Protein AF-A0A533XKL2-F1 (afdb_monomer_lite)

Secondary structure (DSSP, 8-state):
-------------------------------HHHHHHHHHHHTTGGG-EEEEES-EEEEEEEEEEEEEE-SSSS-EEEEEEEEEEEEEHHHHHHHT--SSEEEEE---

pLDDT: mean 77.19, std 24.21, range [31.42, 97.06]

Structure (mmCIF, N/CA/C/O backbone):
data_AF-A0A533XKL2-F1
#
_entry.id   AF-A0A533XKL2-F1
#
loop_
_atom_site.group_PDB
_atom_site.id
_atom_site.type_symbol
_atom_site.label_atom_id
_atom_site.label_alt_id
_atom_site.label_comp_id
_atom_site.label_asym_id
_atom_site.label_entity_id
_atom_site.label_seq_id
_atom_site.pdbx_PDB_ins_code
_atom_site.Cartn_x
_atom_site.Cartn_y
_atom_site.Cartn_z
_atom_site.occupancy
_atom_site.B_iso_or_equiv
_atom_site.auth_seq_id
_atom_site.auth_comp_id
_atom_site.auth_asym_id
_atom_site.auth_atom_id
_atom_site.pdbx_PDB_model_num
ATOM 1 N N . MET A 1 1 ? 22.552 22.577 72.784 1.00 37.66 1 MET A N 1
ATOM 2 C CA . MET A 1 1 ? 23.282 23.796 72.376 1.00 37.66 1 MET A CA 1
ATOM 3 C C . MET A 1 1 ? 22.943 24.068 70.911 1.00 37.66 1 MET A C 1
ATOM 5 O O . MET A 1 1 ? 23.237 23.202 70.106 1.00 37.66 1 MET A O 1
ATOM 9 N N . GLY A 1 2 ? 22.282 25.194 70.603 1.00 37.28 2 GLY A N 1
ATOM 10 C CA . GLY A 1 2 ? 22.063 25.730 69.239 1.00 37.28 2 GLY A CA 1
ATOM 11 C C . GLY A 1 2 ? 21.006 24.999 68.390 1.00 37.28 2 GLY A C 1
ATOM 12 O O . GLY A 1 2 ? 21.293 23.940 67.860 1.00 37.28 2 GLY A O 1
ATOM 13 N N . THR A 1 3 ? 19.716 25.353 68.379 1.00 33.81 3 THR A N 1
ATOM 14 C CA . THR A 1 3 ? 19.024 26.510 67.757 1.00 33.81 3 THR A CA 1
ATOM 15 C C . THR A 1 3 ? 18.983 26.523 66.222 1.00 33.81 3 THR A C 1
ATOM 17 O O . THR A 1 3 ? 20.004 26.780 65.600 1.00 33.81 3 THR A O 1
ATOM 20 N N . ALA A 1 4 ? 17.746 26.471 65.698 1.00 35.50 4 ALA A N 1
ATOM 21 C CA . ALA A 1 4 ? 17.200 27.332 64.631 1.00 35.50 4 ALA A CA 1
ATOM 22 C C . ALA A 1 4 ? 17.766 27.145 63.190 1.00 35.50 4 ALA A C 1
ATOM 24 O O . ALA A 1 4 ? 18.930 26.850 63.006 1.00 35.50 4 ALA A O 1
ATOM 25 N N . ARG A 1 5 ? 17.035 27.298 62.077 1.00 40.41 5 ARG A N 1
ATOM 26 C CA . ARG A 1 5 ? 15.847 28.101 61.761 1.00 40.41 5 ARG A CA 1
ATOM 27 C C . ARG A 1 5 ? 15.040 27.486 60.609 1.00 40.41 5 ARG A C 1
ATOM 29 O O . ARG A 1 5 ? 15.580 26.926 59.664 1.00 40.41 5 ARG A O 1
ATOM 36 N N . GLN A 1 6 ? 13.741 27.723 60.696 1.00 44.47 6 GLN A N 1
ATOM 37 C CA . GLN A 1 6 ? 12.740 27.726 59.636 1.00 44.47 6 GLN A CA 1
ATOM 38 C C . GLN A 1 6 ? 12.942 28.935 58.692 1.00 44.47 6 GLN A C 1
ATOM 40 O O . GLN A 1 6 ? 13.382 29.993 59.141 1.00 44.47 6 GLN A O 1
ATOM 45 N N . GLY A 1 7 ? 12.567 28.808 57.417 1.00 31.73 7 GLY A N 1
ATOM 46 C CA . GLY A 1 7 ? 12.460 29.916 56.450 1.00 31.73 7 GLY A CA 1
ATOM 47 C C . GLY A 1 7 ? 12.391 29.350 55.029 1.00 31.73 7 GLY A C 1
ATOM 48 O O . GLY A 1 7 ? 13.392 28.864 54.529 1.00 31.73 7 GLY A O 1
ATOM 49 N N . ASN A 1 8 ? 11.222 29.094 54.443 1.00 34.59 8 ASN A N 1
ATOM 50 C CA . ASN A 1 8 ? 10.180 30.005 53.952 1.00 34.59 8 ASN A CA 1
ATOM 51 C C . ASN A 1 8 ? 10.596 30.851 52.734 1.00 34.59 8 ASN A C 1
ATOM 53 O O . ASN A 1 8 ? 11.529 31.640 52.811 1.00 34.59 8 ASN A O 1
ATOM 57 N N . SER A 1 9 ? 9.741 30.754 51.710 1.00 32.75 9 SER A N 1
ATOM 58 C CA . SER A 1 9 ? 9.466 31.728 50.651 1.00 32.75 9 SER A CA 1
ATOM 59 C C . SER A 1 9 ? 10.531 31.929 49.570 1.00 32.75 9 SER A C 1
ATOM 61 O O . SER A 1 9 ? 11.636 32.380 49.839 1.00 32.75 9 SER A O 1
ATOM 63 N N . LEU A 1 10 ? 10.143 31.726 48.307 1.00 44.00 10 LEU A N 1
ATOM 64 C CA . LEU A 1 10 ? 9.814 32.852 47.424 1.00 44.00 10 LEU A CA 1
ATOM 65 C C . LEU A 1 10 ? 9.296 32.360 46.064 1.00 44.00 10 LEU A C 1
ATOM 67 O O . LEU A 1 10 ? 9.706 31.338 45.522 1.00 44.00 10 LEU A O 1
ATOM 71 N N . ALA A 1 11 ? 8.316 33.103 45.568 1.00 31.42 11 ALA A N 1
ATOM 72 C CA . ALA A 1 11 ? 7.534 32.855 44.376 1.00 31.42 11 ALA A CA 1
ATOM 73 C C . ALA A 1 11 ? 8.319 33.015 43.056 1.00 31.42 11 ALA A C 1
ATOM 75 O O . ALA A 1 11 ? 9.383 33.624 42.999 1.00 31.42 11 ALA A O 1
ATOM 76 N N . LYS A 1 12 ? 7.697 32.475 41.997 1.00 38.97 12 LYS A N 1
ATOM 77 C CA . LYS A 1 12 ? 7.973 32.598 40.549 1.00 38.97 12 LYS A CA 1
ATOM 78 C C . LYS A 1 12 ? 8.483 33.993 40.120 1.00 38.97 12 LYS A C 1
ATOM 80 O O . LYS A 1 12 ? 8.081 34.987 40.721 1.00 38.97 12 LYS A O 1
ATOM 85 N N . PRO A 1 13 ? 9.184 34.104 38.972 1.00 38.03 13 PRO A N 1
ATOM 86 C CA . PRO A 1 13 ? 8.449 34.411 37.733 1.00 38.03 13 PRO A CA 1
ATOM 87 C C . PRO A 1 13 ? 9.040 33.830 36.427 1.00 38.03 13 PRO A C 1
ATOM 89 O O . PRO A 1 13 ? 10.242 33.709 36.257 1.00 38.03 13 PRO A O 1
ATOM 92 N N . GLY A 1 14 ? 8.145 33.570 35.467 1.00 32.06 14 GLY A N 1
ATOM 93 C CA . GLY A 1 14 ? 8.329 33.909 34.050 1.00 32.06 14 GLY A CA 1
ATOM 94 C C . GLY A 1 14 ? 9.393 33.180 33.222 1.00 32.06 14 GLY A C 1
ATOM 95 O O . GLY A 1 14 ? 10.535 33.609 33.155 1.00 32.06 14 GLY A O 1
ATOM 96 N N . ALA A 1 15 ? 8.951 32.235 32.390 1.00 36.00 15 ALA A N 1
ATOM 97 C CA . ALA A 1 15 ? 9.565 32.016 31.082 1.00 36.00 15 ALA A CA 1
ATOM 98 C C . ALA A 1 15 ? 8.458 31.819 30.041 1.00 36.00 15 ALA A C 1
ATOM 100 O O . ALA A 1 15 ? 7.732 30.827 30.030 1.00 36.00 15 ALA A O 1
ATOM 101 N N . ARG A 1 16 ? 8.296 32.855 29.218 1.00 37.16 16 ARG A N 1
ATOM 102 C CA . ARG A 1 16 ? 7.437 32.916 28.038 1.00 37.16 16 ARG A CA 1
ATOM 103 C C . ARG A 1 16 ? 7.866 31.829 27.050 1.00 37.16 16 ARG A C 1
ATOM 105 O O . ARG A 1 16 ? 8.991 31.875 26.568 1.00 37.16 16 ARG A O 1
ATOM 112 N N . ALA A 1 17 ? 6.956 30.933 26.684 1.00 36.00 17 ALA A N 1
ATOM 113 C CA . ALA A 1 17 ? 7.038 30.205 25.423 1.00 36.00 17 ALA A CA 1
ATOM 114 C C . ALA A 1 17 ? 5.944 30.760 24.507 1.00 36.00 17 ALA A C 1
ATOM 116 O O . ALA A 1 17 ? 4.755 30.727 24.820 1.00 36.00 17 ALA A O 1
ATOM 117 N N . SER A 1 18 ? 6.395 31.385 23.429 1.00 36.19 18 SER A N 1
ATOM 118 C CA . SER A 1 18 ? 5.626 32.101 22.422 1.00 36.19 18 SER A CA 1
ATOM 119 C C . SER A 1 18 ? 4.516 31.248 21.809 1.00 36.19 18 SER A C 1
ATOM 121 O O . SER A 1 18 ? 4.785 30.314 21.055 1.00 36.19 18 SER A O 1
ATOM 123 N N . ALA A 1 19 ? 3.267 31.633 22.069 1.00 37.19 19 ALA A N 1
ATOM 124 C CA . ALA A 1 19 ? 2.124 31.258 21.252 1.00 37.19 19 ALA A CA 1
ATOM 125 C C . ALA A 1 19 ? 2.285 31.921 19.874 1.00 37.19 19 ALA A C 1
ATOM 127 O O . ALA A 1 19 ? 2.010 33.109 19.699 1.00 37.19 19 ALA A O 1
ATOM 128 N N . GLY A 1 20 ? 2.818 31.164 18.915 1.00 33.69 20 GLY A N 1
ATOM 129 C CA . GLY A 1 20 ? 2.886 31.560 17.514 1.00 33.69 20 GLY A CA 1
ATOM 130 C C . GLY A 1 20 ? 1.474 31.739 16.967 1.00 33.69 20 GLY A C 1
ATOM 131 O O . GLY A 1 20 ? 0.731 30.773 16.815 1.00 33.69 20 GLY A O 1
ATOM 132 N N . GLY A 1 21 ? 1.102 32.994 16.719 1.00 34.41 21 GLY A N 1
ATOM 133 C CA . GLY A 1 21 ? -0.182 33.374 16.153 1.00 34.41 21 GLY A CA 1
ATOM 134 C C . GLY A 1 21 ? -0.344 32.843 14.733 1.00 34.41 21 GLY A C 1
ATOM 135 O O . GLY A 1 21 ? 0.333 33.288 13.806 1.00 34.41 21 GLY A O 1
ATOM 136 N N . VAL A 1 22 ? -1.297 31.932 14.554 1.00 46.50 22 VAL A N 1
ATOM 137 C CA . VAL A 1 22 ? -1.868 31.653 13.239 1.00 46.50 22 VAL A CA 1
ATOM 138 C C . VAL A 1 22 ? -2.822 32.803 12.939 1.00 46.50 22 VAL A C 1
ATOM 140 O O . VAL A 1 22 ? -3.900 32.915 13.519 1.00 46.50 22 VAL A O 1
ATOM 143 N N . ARG A 1 23 ? -2.358 33.715 12.082 1.00 39.47 23 ARG A N 1
ATOM 144 C CA . ARG A 1 23 ? -3.148 34.814 11.527 1.00 39.47 23 ARG A CA 1
ATOM 145 C C . ARG A 1 23 ? -4.393 34.228 10.868 1.00 39.47 23 ARG A C 1
ATOM 147 O O . ARG A 1 23 ? -4.285 33.492 9.891 1.00 39.47 23 ARG A O 1
ATOM 154 N N . GLY A 1 24 ? -5.549 34.548 11.444 1.00 38.19 24 GLY A N 1
ATOM 155 C CA . GLY A 1 24 ? -6.861 34.213 10.914 1.00 38.19 24 GLY A CA 1
ATOM 156 C C . GLY A 1 24 ? -7.065 34.883 9.564 1.00 38.19 24 GLY A C 1
ATOM 157 O O . GLY A 1 24 ? -7.416 36.056 9.496 1.00 38.19 24 GLY A O 1
ATOM 158 N N . GLY A 1 25 ? -6.814 34.121 8.503 1.00 38.25 25 GLY A N 1
ATOM 159 C CA . GLY A 1 25 ? -7.458 34.320 7.217 1.00 38.25 25 GLY A CA 1
ATOM 160 C C . GLY A 1 25 ? -8.901 33.844 7.337 1.00 38.25 25 GLY A C 1
ATOM 161 O O . GLY A 1 25 ? -9.167 32.724 7.765 1.00 38.25 25 GLY A O 1
ATOM 162 N N . GLU A 1 26 ? -9.804 34.752 7.020 1.00 43.09 26 GLU A N 1
ATOM 163 C CA . GLU A 1 26 ? -11.253 34.644 6.940 1.00 43.09 26 GLU A CA 1
ATOM 164 C C . GLU A 1 26 ? -11.720 33.366 6.210 1.00 43.09 26 GLU A C 1
ATOM 166 O O . GLU A 1 26 ? -11.897 33.340 4.995 1.00 43.09 26 GLU A O 1
ATOM 171 N N . ILE A 1 27 ? -11.939 32.275 6.953 1.00 54.81 27 ILE A N 1
ATOM 172 C CA . ILE A 1 27 ? -12.742 31.151 6.461 1.00 54.81 27 ILE A CA 1
ATOM 173 C C . ILE A 1 27 ? -14.197 31.545 6.690 1.00 54.81 27 ILE A C 1
ATOM 175 O O . ILE A 1 27 ? -14.743 31.396 7.784 1.00 54.81 27 ILE A O 1
ATOM 179 N N . SER A 1 28 ? -14.786 32.111 5.641 1.00 46.16 28 SER A N 1
ATOM 180 C CA . SER A 1 28 ? -16.199 32.453 5.528 1.00 46.16 28 SER A CA 1
ATOM 181 C C . SER A 1 28 ? -17.103 31.364 6.130 1.00 46.16 28 SER A C 1
ATOM 183 O O . SER A 1 28 ? -17.133 30.222 5.675 1.00 46.16 28 SER A O 1
ATOM 185 N N . LEU A 1 29 ? -17.771 31.755 7.219 1.00 55.97 29 LEU A N 1
ATOM 186 C CA . LEU A 1 29 ? -18.951 31.211 7.905 1.00 55.97 29 LEU A CA 1
ATOM 187 C C . LEU A 1 29 ? -19.519 29.870 7.397 1.00 55.97 29 LEU A C 1
ATOM 189 O O . LEU A 1 29 ? -20.674 29.773 6.982 1.00 55.97 29 LEU A O 1
ATOM 193 N N . VAL A 1 30 ? -18.769 28.783 7.568 1.00 62.19 30 VAL A N 1
ATOM 194 C CA . VAL A 1 30 ? -19.388 27.457 7.688 1.00 62.19 30 VAL A CA 1
ATOM 195 C C . VAL A 1 30 ? -20.142 27.442 9.027 1.00 62.19 30 VAL A C 1
ATOM 197 O O . VAL A 1 30 ? -19.570 27.862 10.038 1.00 62.19 30 VAL A O 1
ATOM 200 N N . PRO A 1 31 ? -21.404 26.978 9.103 1.00 62.25 31 PRO A N 1
ATOM 201 C CA . PRO A 1 31 ? -22.122 26.884 10.370 1.00 62.25 31 PRO A CA 1
ATOM 202 C C . PRO A 1 31 ? -21.282 26.124 11.410 1.00 62.25 31 PRO A C 1
ATOM 204 O O . PRO A 1 31 ? -21.068 24.914 11.297 1.00 62.25 31 PRO A O 1
ATOM 207 N N . HIS A 1 32 ? -20.799 26.839 12.434 1.00 65.06 32 HIS A N 1
ATOM 208 C CA . HIS A 1 32 ? -19.853 26.338 13.445 1.00 65.06 32 HIS A CA 1
ATOM 209 C C . HIS A 1 32 ? -20.384 25.134 14.246 1.00 65.06 32 HIS A C 1
ATOM 211 O O . HIS A 1 32 ? -19.644 24.512 15.008 1.00 65.06 32 HIS A O 1
ATOM 217 N N . SER A 1 33 ? -21.672 24.811 14.129 1.00 71.81 33 SER A N 1
ATOM 218 C CA . SER A 1 33 ? -22.285 23.620 14.718 1.00 71.81 33 SER A CA 1
ATOM 219 C C . SER A 1 33 ? -21.853 22.334 14.008 1.00 71.81 33 SER A C 1
ATOM 221 O O . SER A 1 33 ? -21.526 21.358 14.679 1.00 71.81 33 SER A O 1
ATOM 223 N N . ARG A 1 34 ? -21.770 22.330 12.670 1.00 80.50 34 ARG A N 1
ATOM 224 C CA . ARG A 1 34 ? -21.409 21.130 11.892 1.00 80.50 34 ARG A CA 1
ATOM 225 C C . ARG A 1 34 ? -19.930 20.783 12.015 1.00 80.50 34 ARG A C 1
ATOM 227 O O . ARG A 1 34 ? -19.596 19.616 12.179 1.00 80.50 34 ARG A O 1
ATOM 234 N N . LEU A 1 35 ? -19.058 21.793 12.011 1.00 84.12 35 LEU A N 1
ATOM 235 C CA . LEU A 1 35 ? -17.619 21.600 12.216 1.00 84.12 35 LEU A CA 1
ATOM 236 C C . LEU A 1 35 ? -17.313 21.064 13.619 1.00 84.12 35 LEU A C 1
ATOM 238 O O . LEU A 1 35 ? -16.498 20.158 13.765 1.00 84.12 35 LEU A O 1
ATOM 242 N N . ARG A 1 36 ? -18.009 21.569 14.646 1.00 85.06 36 ARG A N 1
ATOM 243 C CA . ARG A 1 36 ? -17.881 21.051 16.016 1.00 85.06 36 ARG A CA 1
ATOM 244 C C . ARG A 1 36 ? -18.385 19.620 16.139 1.00 85.06 36 ARG A C 1
ATOM 246 O O . ARG A 1 36 ? -17.695 18.803 16.739 1.00 85.06 36 ARG A O 1
ATOM 253 N N . ALA A 1 37 ? -19.532 19.307 15.538 1.00 87.50 37 ALA A N 1
ATOM 254 C CA . ALA A 1 37 ? -20.044 17.943 15.511 1.00 87.50 37 ALA A CA 1
ATOM 255 C C . ALA A 1 37 ? -19.060 16.997 14.805 1.00 87.50 37 ALA A C 1
ATOM 257 O O . ALA A 1 37 ? -18.710 15.965 15.366 1.00 87.50 37 ALA A O 1
ATOM 258 N N . LEU A 1 38 ? -18.546 17.356 13.625 1.00 90.38 38 LEU A N 1
ATOM 259 C CA . LEU A 1 38 ? -17.542 16.553 12.919 1.00 90.38 38 LEU A CA 1
ATOM 260 C C . LEU A 1 38 ? -16.293 16.332 13.780 1.00 90.38 38 LEU A C 1
ATOM 262 O O . LEU A 1 38 ? -15.839 15.199 13.923 1.00 90.38 38 LEU A O 1
ATOM 266 N N . HIS A 1 39 ? -15.783 17.398 14.402 1.00 91.06 39 HIS A N 1
ATOM 267 C CA . HIS A 1 39 ? -14.631 17.312 15.292 1.00 91.06 39 HIS A CA 1
ATOM 268 C C . HIS A 1 39 ? -14.886 16.329 16.441 1.00 91.06 39 HIS A C 1
ATOM 270 O O . HIS A 1 39 ? -14.062 15.460 16.694 1.00 91.06 39 HIS A O 1
ATOM 276 N N . GLN A 1 40 ? -16.055 16.392 17.083 1.00 90.69 40 GLN A N 1
ATOM 277 C CA . GLN A 1 40 ? -16.432 15.453 18.144 1.00 90.69 40 GLN A CA 1
ATOM 278 C C . GLN A 1 40 ? -16.471 13.994 17.670 1.00 90.69 40 GLN A C 1
ATOM 280 O O . GLN A 1 40 ? -16.095 13.107 18.430 1.00 90.69 40 GLN A O 1
ATOM 285 N N . HIS A 1 41 ? -16.904 13.727 16.435 1.00 90.56 41 HIS A N 1
ATOM 286 C CA . HIS A 1 41 ? -16.921 12.365 15.894 1.00 90.56 41 HIS A CA 1
ATOM 287 C C . HIS A 1 41 ? -15.512 11.861 15.564 1.00 90.56 41 HIS A C 1
ATOM 289 O O . HIS A 1 41 ? -15.191 10.726 15.901 1.00 90.56 41 HIS A O 1
ATOM 295 N N . ILE A 1 42 ? -14.651 12.702 14.983 1.00 91.81 42 ILE A N 1
ATOM 296 C CA . ILE A 1 42 ? -13.259 12.333 14.670 1.00 91.81 42 ILE A CA 1
ATOM 297 C C . ILE A 1 42 ? -12.472 12.028 15.952 1.00 91.81 42 ILE A C 1
ATOM 299 O O . ILE A 1 42 ? -11.730 11.052 16.003 1.00 91.81 42 ILE A O 1
ATOM 303 N N . GLN A 1 43 ? -12.696 12.795 17.024 1.00 92.25 43 GLN A N 1
ATOM 304 C CA . GLN A 1 43 ? -12.078 12.543 18.336 1.00 92.25 43 GLN A CA 1
ATOM 305 C C . GLN A 1 43 ? -12.471 11.186 18.950 1.00 92.25 43 GLN A C 1
ATOM 307 O O . GLN A 1 43 ? -11.845 10.748 19.916 1.00 92.25 43 GLN A O 1
ATOM 312 N N . ARG A 1 44 ? -13.504 10.525 18.405 1.00 91.94 44 ARG A N 1
ATOM 313 C CA . ARG A 1 44 ? -13.970 9.200 18.832 1.00 91.94 44 ARG A CA 1
ATOM 314 C C . ARG A 1 44 ? -13.372 8.036 18.024 1.00 91.94 44 ARG A C 1
ATOM 316 O O . ARG A 1 44 ? -13.664 6.879 18.329 1.00 91.94 44 ARG A O 1
ATOM 323 N N . PHE A 1 45 ? -12.582 8.306 16.983 1.00 92.19 45 PHE A N 1
ATOM 324 C CA . PHE A 1 45 ? -11.984 7.253 16.150 1.00 92.19 45 PHE A CA 1
ATOM 325 C C . PHE A 1 45 ? -10.920 6.421 16.890 1.00 92.19 45 PHE A C 1
ATOM 327 O O . PHE A 1 45 ? -10.966 5.193 16.773 1.00 92.19 45 PHE A O 1
ATOM 334 N N . PRO A 1 46 ? -10.048 7.008 17.737 1.00 93.00 46 PRO A N 1
ATOM 335 C CA . PRO A 1 46 ? -9.062 6.243 18.505 1.00 93.00 46 PRO A CA 1
ATOM 336 C C . PRO A 1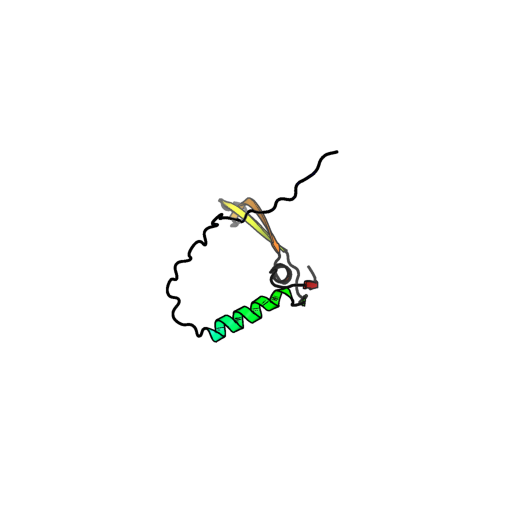 46 ? -9.653 5.298 19.562 1.00 93.00 46 PRO A C 1
ATOM 338 O O . PRO A 1 46 ? -8.911 4.587 20.226 1.00 93.00 46 PRO A O 1
ATOM 341 N N . GLN A 1 47 ? -10.966 5.296 19.783 1.00 92.69 47 GLN A N 1
ATOM 342 C CA . GLN A 1 47 ? -11.655 4.387 20.704 1.00 92.69 47 GLN A CA 1
ATOM 343 C C . GLN A 1 47 ? -12.405 3.282 19.948 1.00 92.69 47 GLN A C 1
ATOM 345 O O . GLN A 1 47 ? -12.894 2.336 20.565 1.00 92.69 47 GLN A O 1
ATOM 350 N N . ALA A 1 48 ? -12.508 3.386 18.621 1.00 90.94 48 ALA A N 1
ATOM 351 C CA . ALA A 1 48 ? -13.160 2.383 17.799 1.00 90.94 48 ALA A CA 1
ATOM 352 C C . ALA A 1 48 ? -12.251 1.158 17.609 1.00 90.94 48 ALA A C 1
ATOM 354 O O . ALA A 1 48 ? -11.061 1.281 17.304 1.00 90.94 48 ALA A O 1
ATOM 355 N N . GLY A 1 49 ? -12.841 -0.028 17.780 1.00 93.69 49 GLY A N 1
ATOM 356 C CA . GLY A 1 49 ? -12.251 -1.297 17.369 1.00 93.69 49 GLY A CA 1
ATOM 357 C C . GLY A 1 49 ? -12.703 -1.646 15.953 1.00 93.69 49 GLY A C 1
ATOM 358 O O . GLY A 1 49 ? -13.906 -1.725 15.708 1.00 93.69 49 GLY A O 1
ATOM 359 N N . VAL A 1 50 ? -11.761 -1.853 15.034 1.00 94.56 50 VAL A N 1
ATOM 360 C CA . VAL A 1 50 ? -12.040 -2.126 13.616 1.00 94.56 50 VAL A CA 1
ATOM 361 C C . VAL A 1 50 ? -11.381 -3.439 13.195 1.00 94.56 50 VAL A C 1
ATOM 363 O O . VAL A 1 50 ? -10.197 -3.664 13.445 1.00 94.56 50 VAL A O 1
ATOM 366 N N . LEU A 1 51 ? -12.152 -4.307 12.538 1.00 95.94 51 LEU A N 1
ATOM 367 C CA . LEU A 1 51 ? -11.646 -5.483 11.832 1.00 95.94 51 LEU A CA 1
ATOM 368 C C . LEU A 1 51 ? -11.709 -5.210 10.329 1.00 95.94 51 LEU A C 1
ATOM 370 O O . LEU A 1 51 ? -12.794 -5.035 9.778 1.00 95.94 51 LEU A O 1
ATOM 374 N N . VAL A 1 52 ? -10.551 -5.179 9.679 1.00 95.19 52 VAL A N 1
ATOM 375 C CA . VAL A 1 52 ? -10.437 -5.039 8.227 1.00 95.19 52 VAL A CA 1
ATOM 376 C C . VAL A 1 52 ? -10.408 -6.434 7.609 1.00 95.19 52 VAL A C 1
ATOM 378 O O . VAL A 1 52 ? -9.560 -7.249 7.970 1.00 95.19 52 VAL A O 1
ATOM 381 N N . VAL A 1 53 ? -11.335 -6.710 6.691 1.00 96.88 53 VAL A N 1
ATOM 382 C CA . VAL A 1 53 ? -11.412 -7.984 5.965 1.00 96.88 53 VAL A CA 1
ATOM 383 C C . VAL A 1 53 ? -11.295 -7.720 4.472 1.00 96.88 53 VAL A C 1
ATOM 385 O O . VAL A 1 53 ? -12.031 -6.888 3.943 1.00 96.88 53 VAL A O 1
ATOM 388 N N . GLY A 1 54 ? -10.378 -8.414 3.804 1.00 95.19 54 GLY A N 1
ATOM 389 C CA . GLY A 1 54 ? -10.158 -8.293 2.362 1.00 95.19 54 GLY A CA 1
ATOM 390 C C . GLY A 1 54 ? -8.771 -8.775 1.952 1.00 95.19 54 GLY A C 1
ATOM 391 O O . GLY A 1 54 ? -8.059 -9.369 2.759 1.00 95.19 54 GLY A O 1
ATOM 392 N N . ASP A 1 55 ? -8.385 -8.498 0.711 1.00 95.81 55 ASP A N 1
ATOM 393 C CA . ASP A 1 55 ? -7.109 -8.956 0.160 1.00 95.81 55 ASP A CA 1
ATOM 394 C C . ASP A 1 55 ? -5.929 -8.173 0.744 1.00 95.81 55 ASP A C 1
ATOM 396 O O . ASP A 1 55 ? -5.889 -6.933 0.727 1.00 95.81 55 ASP A O 1
ATOM 400 N N . LEU A 1 56 ? -4.958 -8.914 1.272 1.00 95.31 56 LEU A N 1
ATOM 401 C CA . LEU A 1 56 ? -3.741 -8.379 1.862 1.00 95.31 56 LEU A CA 1
ATOM 402 C C . LEU A 1 56 ? -2.644 -8.398 0.801 1.00 95.31 56 LEU A C 1
ATOM 404 O O . LEU A 1 56 ? -1.941 -9.383 0.629 1.00 95.31 56 LEU A O 1
ATOM 408 N N . ILE A 1 57 ? -2.496 -7.290 0.085 1.00 95.88 57 ILE A N 1
ATOM 409 C CA . ILE A 1 57 ? -1.533 -7.184 -1.015 1.00 95.88 57 ILE A CA 1
ATOM 410 C C . ILE A 1 57 ? -0.370 -6.257 -0.651 1.00 95.88 57 ILE A C 1
ATOM 412 O O . ILE A 1 57 ? -0.508 -5.344 0.171 1.00 95.88 57 ILE A O 1
ATOM 416 N N . LEU A 1 58 ? 0.785 -6.501 -1.269 1.00 96.00 58 LEU A N 1
ATOM 417 C CA . LEU A 1 58 ? 1.982 -5.674 -1.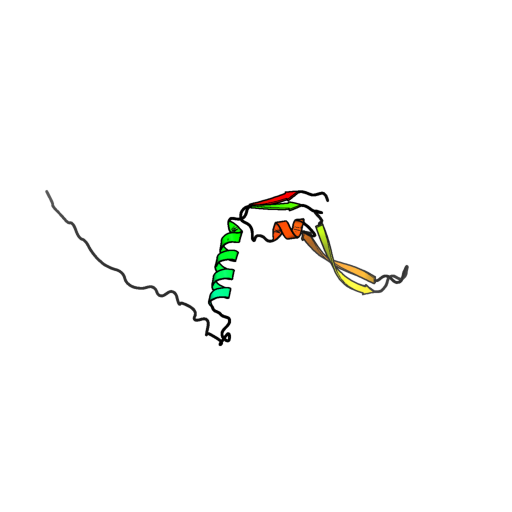151 1.00 96.00 58 LEU A CA 1
ATOM 418 C C . LEU A 1 58 ? 2.323 -5.092 -2.523 1.00 96.00 58 LEU A C 1
ATOM 420 O O . LEU A 1 58 ? 2.617 -5.830 -3.462 1.00 96.00 58 LEU A O 1
ATOM 424 N N . ASP A 1 59 ? 2.322 -3.771 -2.614 1.00 95.44 59 ASP A N 1
ATOM 425 C CA . ASP A 1 59 ? 2.676 -3.042 -3.820 1.00 95.44 59 ASP A CA 1
ATOM 426 C C . ASP A 1 59 ? 4.197 -2.842 -3.857 1.00 95.44 59 ASP A C 1
ATOM 428 O O . ASP A 1 59 ? 4.785 -2.224 -2.963 1.00 95.44 59 ASP A O 1
ATOM 432 N N . HIS A 1 60 ? 4.851 -3.356 -4.898 1.00 96.75 60 HIS A N 1
ATOM 433 C CA . HIS A 1 60 ? 6.283 -3.168 -5.127 1.00 96.75 60 HIS A CA 1
ATOM 434 C C . HIS A 1 60 ? 6.503 -2.143 -6.233 1.00 96.75 60 HIS A C 1
ATOM 436 O O . HIS A 1 60 ? 6.229 -2.389 -7.406 1.00 96.75 60 HIS A O 1
ATOM 442 N N . TYR A 1 61 ? 7.010 -0.977 -5.848 1.00 96.06 61 TYR A N 1
ATOM 443 C CA . TYR A 1 61 ? 7.321 0.104 -6.771 1.00 96.06 61 TYR A CA 1
ATOM 444 C C . TYR A 1 61 ? 8.803 0.085 -7.114 1.00 96.06 61 TYR A C 1
ATOM 446 O O . TYR A 1 61 ? 9.659 0.191 -6.233 1.00 96.06 61 TYR A O 1
ATOM 454 N N . ILE A 1 62 ? 9.092 0.001 -8.408 1.00 95.62 62 ILE A N 1
ATOM 455 C CA . ILE A 1 62 ? 10.443 0.036 -8.958 1.00 95.62 62 ILE A CA 1
ATOM 456 C C . ILE A 1 62 ? 10.646 1.399 -9.614 1.00 95.62 62 ILE A C 1
ATOM 458 O O . ILE A 1 62 ? 9.957 1.763 -10.567 1.00 95.62 62 ILE A O 1
ATOM 462 N N . TRP A 1 63 ? 11.613 2.153 -9.109 1.00 96.00 63 TRP A N 1
ATOM 463 C CA . TRP A 1 63 ? 11.948 3.484 -9.594 1.00 96.00 63 TRP A CA 1
ATOM 464 C C . TRP A 1 63 ? 13.250 3.423 -10.377 1.00 96.00 63 TRP A C 1
ATOM 466 O O . TRP A 1 63 ? 14.268 2.925 -9.894 1.00 96.00 63 TRP A O 1
ATOM 476 N N . GLY A 1 64 ? 13.247 3.972 -11.584 1.00 95.25 64 GLY A N 1
ATOM 477 C CA . GLY A 1 64 ? 14.420 3.965 -12.441 1.00 95.25 64 GLY A CA 1
ATOM 478 C C . GLY A 1 64 ? 14.300 4.945 -13.593 1.00 95.25 64 GLY A C 1
ATOM 479 O O . GLY A 1 64 ? 13.236 5.515 -13.839 1.00 95.25 64 GLY A O 1
ATOM 480 N N . LYS A 1 65 ? 15.406 5.152 -14.306 1.00 94.50 65 LYS A N 1
ATOM 481 C CA . LYS A 1 65 ? 15.424 5.959 -15.532 1.00 94.50 65 LYS A CA 1
ATOM 482 C C . LYS A 1 65 ? 15.414 5.048 -16.754 1.00 94.50 65 LYS A C 1
ATOM 484 O O . LYS A 1 65 ? 16.141 4.056 -16.800 1.00 94.50 65 LYS A O 1
ATOM 489 N N . VAL A 1 66 ? 14.623 5.408 -17.761 1.00 94.00 66 VAL A N 1
ATOM 490 C CA . VAL A 1 66 ? 14.637 4.752 -19.075 1.00 94.00 66 VAL A CA 1
ATOM 491 C C . VAL A 1 66 ? 15.611 5.507 -19.972 1.00 94.00 66 VAL A C 1
ATOM 493 O O . VAL A 1 66 ? 15.436 6.699 -20.206 1.00 94.00 66 VAL A O 1
ATOM 496 N N . SER A 1 67 ? 16.655 4.825 -20.443 1.00 88.12 67 SER A N 1
ATOM 497 C CA . SER A 1 67 ? 17.701 5.416 -21.296 1.00 88.12 67 SER A CA 1
ATOM 498 C C . SER A 1 67 ? 17.627 4.945 -22.750 1.00 88.12 67 SER A C 1
ATOM 500 O O . SER A 1 67 ? 18.139 5.621 -23.639 1.00 88.12 67 SER A O 1
ATOM 502 N N . ARG A 1 68 ? 17.004 3.787 -23.002 1.00 91.94 68 ARG A N 1
ATOM 503 C CA . ARG A 1 68 ? 16.913 3.168 -24.327 1.00 91.94 68 ARG A CA 1
ATOM 50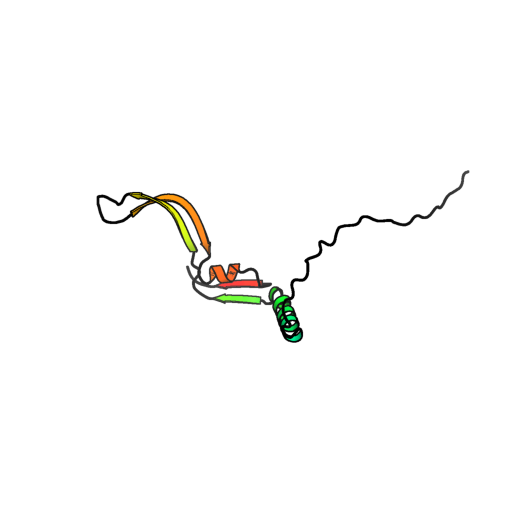4 C C . ARG A 1 68 ? 15.727 2.211 -24.436 1.00 91.94 68 ARG A C 1
ATOM 506 O O . ARG A 1 68 ? 15.227 1.700 -23.432 1.00 91.94 68 ARG A O 1
ATOM 513 N N . ILE A 1 69 ? 15.336 1.934 -25.675 1.00 92.06 69 ILE A N 1
ATOM 514 C CA . ILE A 1 69 ? 14.423 0.842 -26.028 1.00 92.06 69 ILE A CA 1
ATOM 515 C C . ILE A 1 69 ? 15.246 -0.424 -26.278 1.00 92.06 69 ILE A C 1
ATOM 517 O O . ILE A 1 69 ? 16.378 -0.342 -26.766 1.00 92.06 69 ILE A O 1
ATOM 521 N N . SER A 1 70 ? 14.712 -1.583 -25.891 1.00 89.75 70 SER A N 1
ATOM 522 C CA . SER A 1 70 ? 15.372 -2.865 -26.132 1.00 89.75 70 SER A CA 1
ATOM 523 C C . SER A 1 70 ? 15.475 -3.153 -27.641 1.00 89.75 70 SER A C 1
ATOM 525 O O . SER A 1 70 ? 14.509 -2.927 -28.369 1.00 89.75 70 SER A O 1
ATOM 527 N N . PRO A 1 71 ? 16.621 -3.655 -28.135 1.00 89.00 71 PRO A N 1
ATOM 528 C CA . PRO A 1 71 ? 16.750 -4.083 -29.528 1.00 89.00 71 PRO A CA 1
ATOM 529 C C . PRO A 1 71 ? 15.996 -5.393 -29.828 1.00 89.00 71 PRO A C 1
ATOM 531 O O . PRO A 1 71 ? 15.704 -5.657 -30.987 1.00 89.00 71 PRO A O 1
ATOM 534 N N . GLU A 1 72 ? 15.658 -6.186 -28.804 1.00 91.50 72 GLU A N 1
ATOM 535 C CA . GLU A 1 72 ? 14.989 -7.497 -28.936 1.00 91.50 72 GLU A CA 1
ATOM 536 C C . GLU A 1 72 ? 13.455 -7.398 -29.009 1.00 91.50 72 GLU A C 1
ATOM 538 O O . GLU A 1 72 ? 12.781 -8.270 -29.548 1.00 91.50 72 GLU A O 1
ATOM 543 N N . ALA A 1 73 ? 12.878 -6.336 -28.446 1.00 90.56 73 ALA A N 1
ATOM 544 C CA . ALA A 1 73 ? 11.441 -6.075 -28.462 1.00 90.56 73 ALA A CA 1
ATOM 545 C C . ALA A 1 73 ? 11.192 -4.585 -28.181 1.00 90.56 73 ALA A C 1
ATOM 547 O O . ALA A 1 73 ? 11.996 -3.978 -27.474 1.00 90.56 73 ALA A O 1
ATOM 548 N N . PRO A 1 74 ? 10.082 -3.982 -28.652 1.00 90.50 74 PRO A N 1
ATOM 549 C CA . PRO A 1 74 ? 9.772 -2.563 -28.452 1.00 90.50 74 PRO A CA 1
ATOM 550 C C . PRO A 1 74 ? 9.310 -2.264 -27.012 1.00 90.50 74 PRO A C 1
ATOM 552 O O . PRO A 1 74 ? 8.232 -1.720 -26.781 1.00 90.50 74 PRO A O 1
ATOM 555 N N . VAL A 1 75 ? 10.129 -2.638 -26.029 1.00 94.94 75 VAL A N 1
ATOM 556 C CA . VAL A 1 75 ? 9.909 -2.434 -24.598 1.00 94.94 75 VAL A CA 1
ATOM 557 C C . VAL A 1 75 ? 11.030 -1.567 -24.011 1.00 94.94 75 VAL A C 1
ATOM 559 O O . VAL A 1 75 ? 12.197 -1.709 -24.399 1.00 94.94 75 VAL A O 1
ATOM 562 N N . PRO A 1 76 ? 10.711 -0.641 -23.093 1.00 90.19 76 PRO A N 1
ATOM 563 C CA . PRO A 1 76 ? 11.709 0.202 -22.447 1.00 90.19 76 PRO A CA 1
ATOM 564 C C . PRO A 1 76 ? 12.575 -0.607 -21.476 1.00 90.19 76 PRO A C 1
ATOM 566 O O . PRO A 1 76 ? 12.072 -1.435 -20.717 1.00 90.19 76 PRO A O 1
ATOM 569 N N . VAL A 1 77 ? 13.880 -0.325 -21.457 1.00 92.81 77 VAL A N 1
ATOM 570 C CA . VAL A 1 77 ? 14.799 -0.881 -20.453 1.00 92.81 77 VAL A CA 1
ATOM 571 C C . VAL A 1 77 ? 14.931 0.120 -19.308 1.00 92.81 77 VAL A C 1
ATOM 573 O O . VAL A 1 77 ? 15.441 1.228 -19.497 1.00 92.81 77 VAL A O 1
ATOM 576 N N . VAL A 1 78 ? 14.467 -0.265 -18.118 1.00 93.62 78 VAL A N 1
ATOM 577 C CA . VAL A 1 78 ? 14.553 0.561 -16.906 1.00 93.62 78 VAL A CA 1
ATOM 578 C C . VAL A 1 78 ? 15.871 0.279 -16.187 1.00 93.62 78 VAL A C 1
ATOM 580 O O . VAL A 1 78 ? 16.139 -0.849 -15.782 1.00 93.62 78 VAL A O 1
ATOM 583 N 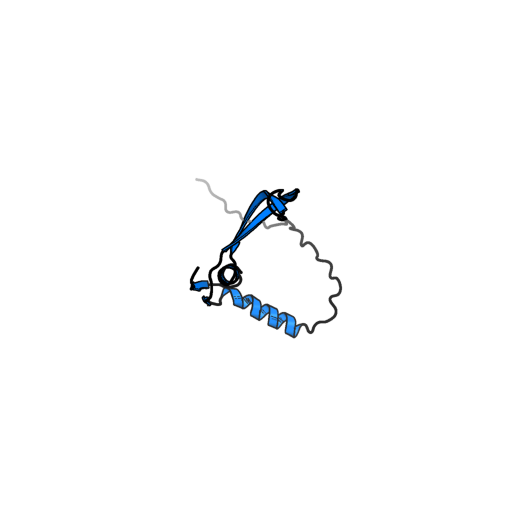N . HIS A 1 79 ? 16.683 1.315 -15.980 1.00 93.12 79 HIS A N 1
ATOM 584 C CA . HIS A 1 79 ? 17.799 1.252 -15.041 1.00 93.12 79 HIS A CA 1
ATOM 585 C C . HIS A 1 79 ? 17.277 1.554 -13.639 1.00 93.12 79 HIS A C 1
ATOM 587 O O . HIS A 1 79 ? 17.020 2.715 -13.309 1.00 93.12 79 HIS A O 1
ATOM 593 N N . VAL A 1 80 ? 17.080 0.503 -12.843 1.00 93.94 80 VAL A N 1
ATOM 594 C CA . VAL A 1 80 ? 16.545 0.605 -11.481 1.00 93.94 80 VAL A CA 1
ATOM 595 C C . VAL A 1 80 ? 17.525 1.364 -10.585 1.00 93.94 80 VAL A C 1
ATOM 597 O O . VAL A 1 80 ? 18.724 1.092 -10.576 1.00 93.94 80 VAL A O 1
ATOM 600 N N . HIS A 1 81 ? 17.004 2.336 -9.844 1.00 94.62 81 HIS A N 1
ATOM 601 C CA . HIS A 1 81 ? 17.747 3.148 -8.881 1.00 94.62 81 HIS A CA 1
ATOM 602 C C . HIS A 1 81 ? 17.284 2.907 -7.448 1.00 94.62 81 HIS A C 1
ATOM 604 O O . HIS A 1 81 ? 18.096 2.961 -6.528 1.00 94.62 81 HIS A O 1
ATOM 610 N N . SER A 1 82 ? 15.990 2.661 -7.252 1.00 96.50 82 SER A N 1
ATOM 611 C CA . SER A 1 82 ? 15.430 2.389 -5.935 1.00 96.50 82 SER A CA 1
ATOM 612 C C . SER A 1 82 ? 14.158 1.574 -6.045 1.00 96.50 82 SER A C 1
ATOM 614 O O . SER A 1 82 ? 13.458 1.609 -7.055 1.00 96.50 82 SER A O 1
ATOM 616 N N . GLU A 1 83 ? 13.828 0.899 -4.959 1.00 96.88 83 GLU A N 1
ATOM 617 C CA . GLU A 1 83 ? 12.616 0.112 -4.831 1.00 96.88 83 GLU A CA 1
ATOM 618 C C . GLU A 1 83 ? 11.928 0.476 -3.520 1.00 96.88 83 GLU A C 1
ATOM 620 O O . GLU A 1 83 ? 12.591 0.778 -2.524 1.00 96.88 83 GLU A O 1
ATOM 625 N N . SER A 1 84 ? 10.600 0.475 -3.516 1.00 97.06 84 SER A N 1
ATOM 626 C CA . SER A 1 84 ? 9.812 0.710 -2.311 1.00 97.06 84 SER A CA 1
ATOM 627 C C . SER A 1 84 ? 8.660 -0.275 -2.236 1.00 97.06 84 SER A C 1
ATOM 629 O O . SER A 1 84 ? 7.923 -0.452 -3.204 1.00 97.06 84 SER A O 1
ATOM 631 N N . LEU A 1 85 ? 8.505 -0.888 -1.069 1.00 97.06 85 LEU A N 1
ATOM 632 C CA . LEU A 1 85 ? 7.390 -1.767 -0.754 1.00 97.06 85 LEU A CA 1
ATOM 633 C C . LEU A 1 85 ? 6.352 -0.974 0.029 1.00 97.06 85 LEU A C 1
ATOM 635 O O . LEU A 1 85 ? 6.691 -0.275 0.988 1.00 97.06 85 LEU A O 1
ATOM 639 N N . GLN A 1 86 ? 5.096 -1.082 -0.376 1.00 95.94 86 GLN A N 1
ATOM 640 C CA . GLN A 1 86 ? 3.992 -0.380 0.255 1.00 95.94 86 GLN A CA 1
ATOM 641 C C . GLN A 1 86 ? 2.828 -1.338 0.466 1.00 95.94 86 GLN A C 1
ATOM 643 O O . GLN A 1 86 ? 2.567 -2.208 -0.355 1.00 95.94 86 GLN A O 1
ATOM 648 N N . LEU A 1 87 ? 2.135 -1.207 1.594 1.00 96.38 87 LEU A N 1
ATOM 649 C CA . LEU A 1 87 ? 0.933 -1.995 1.838 1.00 96.38 87 LEU A CA 1
ATOM 650 C C . LEU A 1 87 ? -0.155 -1.536 0.865 1.00 96.38 87 LEU A C 1
ATOM 652 O O . LEU A 1 87 ? -0.427 -0.338 0.785 1.00 96.38 87 LEU A O 1
ATOM 656 N N . GLY A 1 88 ? -0.771 -2.478 0.160 1.00 95.00 88 GLY A N 1
ATOM 657 C CA . GLY A 1 88 ? -1.885 -2.230 -0.748 1.00 95.00 88 GLY A CA 1
ATOM 658 C C . GLY A 1 88 ? -3.189 -2.832 -0.218 1.00 95.00 88 GLY A C 1
ATOM 659 O O . GLY A 1 88 ? -3.225 -3.496 0.822 1.00 95.00 88 GLY A O 1
ATOM 660 N N . GLY A 1 89 ? -4.293 -2.578 -0.919 1.00 94.69 89 GLY A N 1
ATOM 661 C CA . GLY A 1 89 ? -5.598 -3.179 -0.614 1.00 94.69 89 GLY A CA 1
ATOM 662 C C . GLY A 1 89 ? -6.026 -3.032 0.852 1.00 94.69 89 GLY A C 1
ATOM 663 O O . GLY A 1 89 ? -5.940 -1.946 1.439 1.00 94.69 89 GLY A O 1
ATOM 664 N N . ALA A 1 90 ? -6.473 -4.136 1.460 1.00 95.69 90 ALA A N 1
ATOM 665 C CA . ALA A 1 90 ? -6.900 -4.158 2.859 1.00 95.69 90 ALA A CA 1
ATOM 666 C C . ALA A 1 90 ? -5.742 -3.888 3.837 1.00 95.69 90 ALA A C 1
ATOM 668 O O . ALA A 1 90 ? -5.964 -3.346 4.924 1.00 95.69 90 ALA A O 1
ATOM 669 N N . ALA A 1 91 ? -4.499 -4.179 3.445 1.00 95.19 91 ALA A N 1
ATOM 670 C CA . ALA A 1 91 ? -3.330 -3.890 4.267 1.00 95.19 91 ALA A CA 1
ATOM 671 C C . ALA A 1 91 ? -3.065 -2.376 4.385 1.00 95.19 91 ALA A C 1
ATOM 673 O O . ALA A 1 91 ? -2.689 -1.901 5.459 1.00 95.19 91 ALA A O 1
ATOM 674 N N . 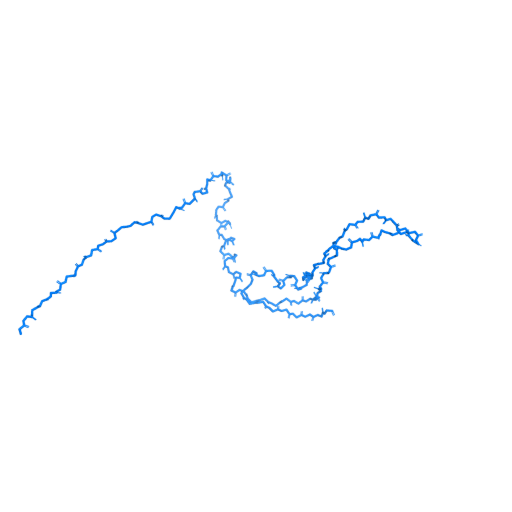ASN A 1 92 ? -3.342 -1.591 3.336 1.00 95.75 92 ASN A N 1
ATOM 675 C CA . ASN A 1 92 ? -3.257 -0.128 3.421 1.00 95.75 92 ASN A CA 1
ATOM 676 C C . ASN A 1 92 ? -4.316 0.451 4.375 1.00 95.75 92 ASN A C 1
ATOM 678 O O . ASN A 1 92 ? -4.026 1.333 5.182 1.00 95.75 92 ASN A O 1
ATOM 682 N N . VAL A 1 93 ? -5.543 -0.082 4.323 1.00 94.38 93 VAL A N 1
ATOM 683 C CA . VAL A 1 93 ? -6.646 0.337 5.209 1.00 94.38 93 VAL A CA 1
ATOM 684 C C . VAL A 1 93 ? -6.311 0.050 6.672 1.00 94.38 93 VAL A C 1
ATOM 686 O O . VAL A 1 93 ? -6.549 0.893 7.539 1.00 94.38 93 VAL A O 1
ATOM 689 N N . PHE A 1 94 ? -5.710 -1.109 6.946 1.00 94.50 94 PHE A N 1
ATOM 690 C CA . PHE A 1 94 ? -5.187 -1.446 8.268 1.00 94.50 94 PHE A CA 1
ATOM 691 C C . PHE A 1 94 ? -4.125 -0.436 8.747 1.00 94.50 94 PHE A C 1
ATOM 693 O O . PHE A 1 94 ? -4.141 -0.031 9.909 1.00 94.50 94 PHE A O 1
ATOM 700 N N . ASN A 1 95 ? -3.251 0.025 7.848 1.00 94.31 95 ASN A N 1
ATOM 701 C CA . ASN A 1 95 ? -2.160 0.955 8.154 1.00 94.31 95 ASN A CA 1
ATOM 702 C C . ASN A 1 95 ? -2.592 2.425 8.338 1.00 94.31 95 ASN A C 1
ATOM 704 O O . ASN A 1 95 ? -1.779 3.254 8.740 1.00 94.31 95 ASN A O 1
ATOM 708 N N . ALA A 1 96 ? -3.858 2.779 8.086 1.00 90.38 96 ALA A N 1
ATOM 709 C CA . ALA A 1 96 ? -4.324 4.169 8.142 1.00 90.38 96 ALA A CA 1
ATOM 710 C C . ALA A 1 96 ? -4.153 4.848 9.522 1.00 90.38 96 ALA A C 1
ATOM 712 O O . ALA A 1 96 ? -4.177 6.074 9.602 1.00 90.38 96 ALA A O 1
ATOM 713 N N . GLY A 1 97 ? -3.991 4.082 10.610 1.00 85.44 97 GLY A N 1
ATOM 714 C CA . GLY A 1 97 ? -3.609 4.603 11.933 1.00 85.44 97 GLY A CA 1
ATOM 715 C C . GLY A 1 97 ? -4.660 5.474 12.636 1.00 85.44 97 GLY A C 1
ATOM 716 O O . GLY A 1 97 ? -4.352 6.125 13.630 1.00 85.44 97 GLY A O 1
ATOM 717 N 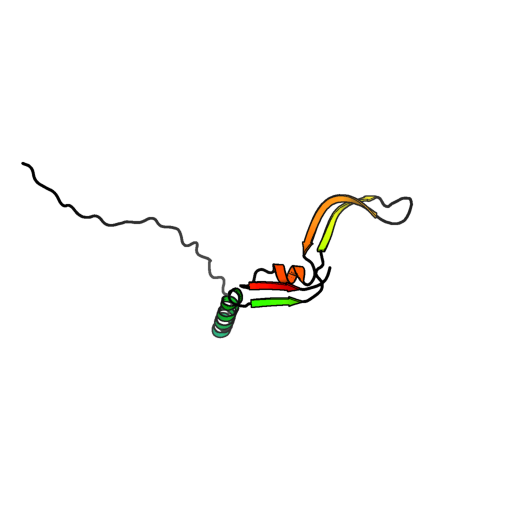N . LEU A 1 98 ? -5.896 5.504 12.131 1.00 86.75 98 LEU A N 1
ATOM 718 C CA . LEU A 1 98 ? -6.979 6.340 12.665 1.00 86.75 98 LEU A CA 1
ATOM 719 C C . LEU A 1 98 ? -7.729 5.696 13.840 1.00 86.75 98 LEU A C 1
ATOM 721 O O . LEU A 1 98 ? -8.437 6.384 14.575 1.00 86.75 98 LEU A O 1
ATOM 725 N N . TRP A 1 99 ? -7.608 4.380 13.996 1.00 87.81 99 TRP A N 1
ATOM 726 C CA . TRP A 1 99 ? -8.418 3.581 14.913 1.00 87.81 99 TRP A CA 1
ATOM 727 C C . TRP A 1 99 ? -7.636 3.221 16.175 1.00 87.81 99 TRP A C 1
ATOM 729 O O . TRP A 1 99 ? -6.411 3.119 16.148 1.00 87.81 99 TRP A O 1
ATOM 739 N N . GLY A 1 100 ? -8.343 2.982 17.279 1.00 88.44 100 GLY A N 1
ATOM 740 C CA . GLY A 1 100 ? -7.715 2.589 18.543 1.00 88.44 100 GLY A CA 1
ATOM 741 C C . GLY A 1 100 ? -7.135 1.191 18.515 1.00 88.44 100 GLY A C 1
ATOM 742 O O . GLY A 1 100 ? -5.978 0.967 18.863 1.00 88.44 100 GLY A O 1
ATOM 743 N N . GLN A 1 101 ? -7.969 0.239 18.103 1.00 89.12 101 GLN A N 1
ATOM 744 C CA . GLN A 1 101 ? -7.575 -1.152 17.940 1.00 89.12 101 GLN A CA 1
ATOM 745 C C . GLN A 1 101 ? -7.969 -1.612 16.546 1.00 89.12 101 GLN A C 1
ATOM 747 O O . GLN A 1 101 ? -9.153 -1.680 16.223 1.00 89.12 101 GLN A O 1
ATOM 752 N N . THR A 1 102 ? -6.974 -1.950 15.732 1.00 93.25 102 THR A N 1
ATOM 753 C CA . THR A 1 102 ? -7.192 -2.446 14.372 1.00 93.25 102 THR A CA 1
ATOM 754 C C . THR A 1 102 ? -6.675 -3.868 14.279 1.00 93.25 102 THR A C 1
ATOM 756 O O . THR A 1 102 ? -5.568 -4.161 14.730 1.00 93.25 102 THR A O 1
ATOM 759 N N . LYS A 1 103 ? -7.468 -4.760 13.693 1.00 94.62 103 LYS A N 1
ATOM 760 C CA . LYS A 1 103 ? -7.046 -6.108 13.298 1.00 94.62 103 LYS A CA 1
ATOM 761 C C . LYS A 1 103 ? -7.322 -6.282 11.811 1.00 94.62 103 LYS A C 1
ATOM 763 O O . LYS A 1 103 ? -8.257 -5.676 11.294 1.00 94.62 103 LYS A O 1
ATOM 768 N N . ALA A 1 104 ? -6.531 -7.107 11.140 1.00 94.00 104 ALA A N 1
ATOM 769 C CA . ALA A 1 104 ? -6.757 -7.472 9.749 1.00 94.00 104 ALA A CA 1
ATOM 770 C C . ALA A 1 104 ? -6.886 -8.991 9.618 1.00 94.00 104 ALA A C 1
ATOM 772 O O . ALA A 1 104 ? -6.222 -9.734 10.344 1.00 94.00 104 ALA A O 1
ATOM 773 N N . ALA A 1 105 ? -7.741 -9.437 8.703 1.00 95.19 105 ALA A N 1
ATOM 774 C CA . ALA A 1 105 ? -7.874 -10.832 8.309 1.00 95.19 105 ALA A CA 1
ATOM 775 C C . ALA A 1 105 ? -8.095 -10.907 6.796 1.00 95.19 105 ALA A C 1
ATOM 777 O O . ALA A 1 105 ? -8.897 -10.159 6.242 1.00 95.19 105 ALA A O 1
ATOM 778 N N . GLY A 1 106 ? -7.387 -11.806 6.128 1.00 91.94 106 GLY A N 1
ATOM 779 C CA . GLY A 1 106 ? -7.399 -11.886 4.676 1.00 91.94 106 GLY A CA 1
ATOM 780 C C . GLY A 1 106 ? -6.369 -12.873 4.162 1.00 91.94 106 GLY A C 1
ATOM 781 O O . GLY A 1 106 ? -5.683 -13.526 4.951 1.00 91.94 106 GLY A O 1
ATOM 782 N N . VAL A 1 107 ? -6.276 -12.966 2.843 1.00 91.38 107 VAL A N 1
ATOM 783 C CA . VAL A 1 107 ? -5.279 -13.775 2.137 1.00 91.38 107 VAL A CA 1
ATOM 784 C C . VAL A 1 107 ? -4.387 -12.868 1.295 1.00 91.38 107 VAL A C 1
ATOM 786 O O . VAL A 1 107 ? -4.828 -11.793 0.880 1.00 91.38 107 VAL A O 1
ATOM 789 N N . CYS A 1 108 ? -3.140 -13.299 1.106 1.00 81.94 108 CYS A N 1
ATOM 790 C CA . CYS A 1 108 ? -2.165 -12.676 0.215 1.00 81.94 108 CYS A CA 1
ATOM 791 C C . CYS A 1 108 ? -2.026 -13.506 -1.061 1.00 81.94 108 CYS A C 1
ATOM 793 O O . CYS A 1 108 ? -2.035 -14.754 -0.930 1.00 81.94 108 CYS A O 1
#

Radius of gyration: 29.57 Å; chains: 1; bounding box: 46×49×102 Å

Sequence (108 aa):
MGTARQGNSLAKPGARASAGGVRGGEISLVPHSRLRALHQHIQRFPQAGVLVVGDLILDHYIWGKVSRISPEAPVPVVHVHSESLQLGGAANVFNAGLWGQTKAAGVC

Foldseek 3Di:
DDDDDDDDDDDDDDDDDDPDDPPDDDPDDDPVVVVVVVVVVLVCQLVDEEEQEDAWDKDKDFDFDFDDADPVDRHTDGDTDDIDIDTDDSRVVQVPPSHNHYHYDYYD